Protein AF-A0A2N0KW89-F1 (afdb_monomer)

Solvent-accessible surface area (backbone atoms only — not comparable to full-atom values): 5313 Å² total; per-residue (Å²): 129,84,77,81,77,54,69,39,79,74,52,75,30,62,18,61,65,60,40,48,53,54,36,52,55,35,44,77,75,71,40,69,59,47,81,43,74,71,68,84,88,62,90,85,74,82,71,75,76,64,40,36,16,35,34,27,28,41,57,91,45,41,71,62,52,48,54,50,45,66,60,54,50,52,67,72,55,70,76,63,76,77,83,79,74,132

Secondary structure (DSSP, 8-state):
----PPEEEEEEESSHHHHHHHHHHHHHTT---EEEE---S-TTSS-GGG--EEEEEEGGGHHHHHHHHHHHHHHHHTTS------

Mean predicted aligned error: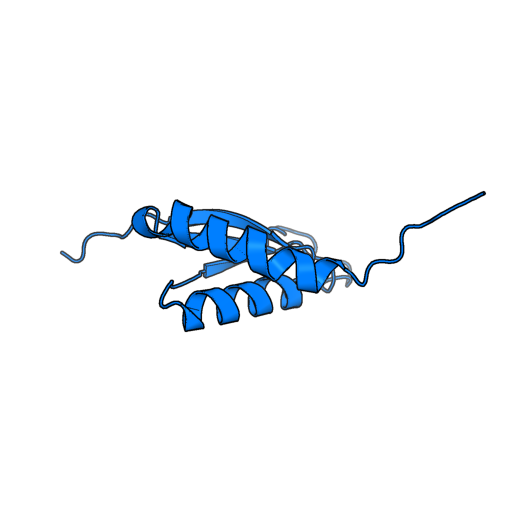 9.82 Å

pLDDT: mean 78.07, std 18.4, range [44.25, 95.88]

Radius of gyration: 15.18 Å; Cα contacts (8 Å, |Δi|>4): 107; chains: 1; bounding box: 32×30×62 Å

Structure (mmCIF, N/CA/C/O backbone):
data_AF-A0A2N0KW89-F1
#
_entry.id   AF-A0A2N0KW89-F1
#
loop_
_atom_site.group_PDB
_atom_site.id
_atom_site.type_symbol
_atom_site.label_atom_id
_atom_site.label_alt_id
_atom_site.label_comp_id
_atom_site.label_asym_id
_atom_site.label_entity_id
_atom_site.label_seq_id
_atom_site.pdbx_PDB_ins_code
_atom_site.Cartn_x
_atom_site.Cartn_y
_atom_site.Cartn_z
_atom_site.occupancy
_atom_site.B_iso_or_equiv
_atom_site.auth_seq_id
_atom_site.auth_comp_id
_atom_site.auth_asym_id
_atom_site.auth_atom_id
_atom_site.pdbx_PDB_model_num
ATOM 1 N N . MET A 1 1 ? 3.052 -1.845 28.821 1.00 47.72 1 MET A N 1
ATOM 2 C CA . MET A 1 1 ? 3.416 -2.667 27.649 1.00 47.72 1 MET A CA 1
ATOM 3 C C . MET A 1 1 ? 2.931 -1.898 26.431 1.00 47.72 1 MET A C 1
ATOM 5 O O . MET A 1 1 ? 1.730 -1.650 26.399 1.00 47.72 1 MET A O 1
ATOM 9 N N . PRO A 1 2 ? 3.787 -1.426 25.508 1.00 51.06 2 PRO A N 1
ATOM 10 C CA . PRO A 1 2 ? 3.279 -0.870 24.257 1.00 51.06 2 PRO A CA 1
ATOM 11 C C . PRO A 1 2 ? 2.464 -1.969 23.565 1.00 51.06 2 PRO A C 1
ATOM 13 O O . PRO A 1 2 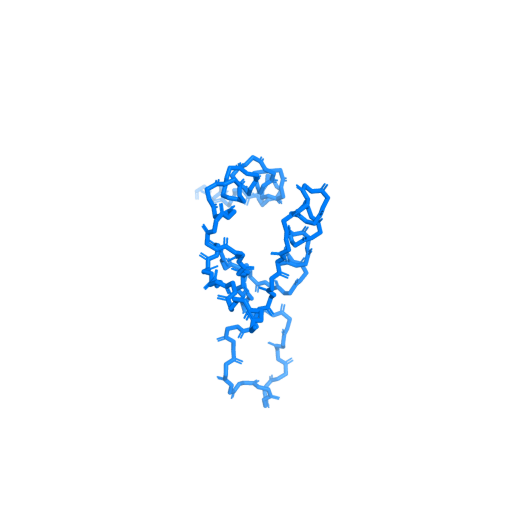? 2.930 -3.107 23.459 1.00 51.06 2 PRO A O 1
ATOM 16 N N . GLN A 1 3 ? 1.215 -1.672 23.210 1.00 59.66 3 GLN A N 1
ATOM 17 C CA . GLN A 1 3 ? 0.394 -2.611 22.452 1.00 59.66 3 GLN A CA 1
ATOM 18 C C . GLN A 1 3 ? 1.117 -2.858 21.127 1.00 59.66 3 GLN A C 1
ATOM 20 O O . GLN A 1 3 ? 1.492 -1.904 20.450 1.00 59.66 3 GLN A O 1
ATOM 25 N N . ARG A 1 4 ? 1.393 -4.122 20.786 1.00 67.38 4 ARG A N 1
ATOM 26 C CA . ARG A 1 4 ? 1.917 -4.442 19.454 1.00 67.38 4 ARG A CA 1
ATOM 27 C C . ARG A 1 4 ? 0.820 -4.084 18.461 1.00 67.38 4 ARG A C 1
ATOM 29 O O . ARG A 1 4 ? -0.185 -4.785 18.399 1.00 67.38 4 ARG A O 1
ATOM 36 N N . GLN A 1 5 ? 1.013 -2.986 17.745 1.00 79.69 5 GLN A N 1
ATOM 37 C CA . GLN A 1 5 ? 0.143 -2.583 16.653 1.00 79.69 5 GLN A CA 1
ATOM 38 C C . GLN A 1 5 ? 0.171 -3.707 15.610 1.00 79.69 5 GLN A C 1
ATOM 40 O O . GLN A 1 5 ? 1.246 -4.156 15.197 1.00 79.69 5 GLN A O 1
ATOM 45 N N . LYS A 1 6 ? -0.997 -4.258 15.278 1.00 91.31 6 LYS A N 1
ATOM 46 C CA . LYS A 1 6 ? -1.095 -5.347 14.307 1.00 91.31 6 LYS A CA 1
ATOM 47 C C . LYS A 1 6 ? -0.861 -4.759 12.921 1.00 91.31 6 LYS A C 1
ATOM 49 O O . LYS A 1 6 ? -1.549 -3.823 12.537 1.00 91.31 6 LYS A O 1
ATOM 54 N N . ILE A 1 7 ? 0.112 -5.304 12.197 1.00 94.12 7 ILE A N 1
ATOM 55 C CA . ILE A 1 7 ? 0.404 -4.921 10.815 1.00 94.12 7 ILE A CA 1
ATOM 56 C C . ILE A 1 7 ? -0.229 -5.925 9.854 1.00 94.12 7 ILE A C 1
ATOM 58 O O . ILE A 1 7 ? -0.213 -7.135 10.102 1.00 94.12 7 ILE A O 1
ATOM 62 N N 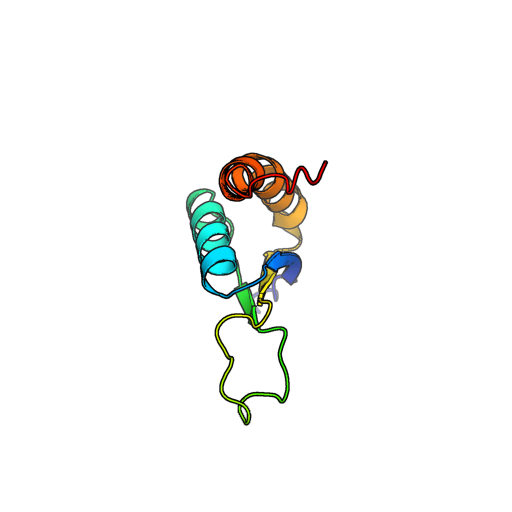. VAL A 1 8 ? -0.793 -5.420 8.765 1.00 95.25 8 VAL A N 1
ATOM 63 C CA . VAL A 1 8 ? -1.485 -6.191 7.730 1.00 95.25 8 VAL A CA 1
ATOM 64 C C . VAL A 1 8 ? -0.930 -5.827 6.353 1.00 95.25 8 VAL A C 1
ATOM 66 O O . VAL A 1 8 ? -0.445 -4.711 6.166 1.00 95.25 8 VAL A O 1
ATOM 69 N N . PRO A 1 9 ? -0.925 -6.767 5.395 1.00 94.94 9 PRO A N 1
ATOM 70 C CA . PRO A 1 9 ? -0.422 -6.494 4.055 1.00 94.94 9 PRO A CA 1
ATOM 71 C C . PRO A 1 9 ? -1.370 -5.550 3.308 1.00 94.94 9 PRO A C 1
ATOM 73 O O . PRO A 1 9 ? -2.561 -5.841 3.232 1.00 94.94 9 PRO A O 1
ATOM 76 N N . LEU A 1 10 ? -0.834 -4.465 2.746 1.00 93.50 10 LEU A N 1
ATOM 77 C CA . LEU A 1 10 ? -1.570 -3.537 1.887 1.00 93.50 10 LEU A CA 1
ATOM 78 C C . LEU A 1 10 ? -1.556 -4.022 0.435 1.00 93.50 10 LEU A C 1
ATOM 80 O O . LEU A 1 10 ? -2.603 -4.358 -0.107 1.00 93.50 10 LEU A O 1
ATOM 84 N N . ASP A 1 11 ? -0.362 -4.102 -0.161 1.00 92.69 11 ASP A N 1
ATOM 85 C CA . ASP A 1 11 ? -0.180 -4.507 -1.557 1.00 92.69 11 ASP A CA 1
ATOM 86 C C . ASP A 1 11 ? 1.226 -5.083 -1.821 1.00 92.69 11 ASP A C 1
ATOM 88 O O . ASP A 1 11 ? 2.103 -5.075 -0.948 1.00 92.69 11 ASP A O 1
ATOM 92 N N . THR A 1 12 ? 1.435 -5.632 -3.016 1.00 90.75 12 THR A N 1
ATOM 93 C CA . THR A 1 12 ? 2.707 -6.163 -3.511 1.00 90.75 12 THR A CA 1
ATOM 94 C C . THR A 1 12 ? 3.135 -5.428 -4.780 1.00 90.75 12 THR A C 1
ATOM 96 O O . THR A 1 12 ? 2.424 -5.420 -5.777 1.00 90.75 12 THR A O 1
ATOM 99 N N . PHE A 1 13 ? 4.340 -4.875 -4.748 1.00 88.38 13 PHE A N 1
ATOM 100 C CA . PHE A 1 13 ? 4.969 -4.104 -5.816 1.00 88.38 13 PHE A CA 1
ATOM 101 C C . PHE A 1 13 ? 6.031 -4.950 -6.519 1.00 88.38 13 PHE A C 1
ATOM 103 O O . PHE A 1 13 ? 6.576 -5.889 -5.925 1.00 88.38 13 PHE A O 1
ATOM 110 N N . ASN A 1 14 ? 6.359 -4.628 -7.771 1.00 84.56 14 ASN A N 1
ATOM 111 C CA . ASN A 1 14 ? 7.252 -5.460 -8.587 1.00 84.56 14 ASN A CA 1
ATOM 112 C C . ASN A 1 14 ? 8.723 -5.346 -8.175 1.00 84.56 14 ASN A C 1
ATOM 114 O O . ASN A 1 14 ? 9.522 -6.246 -8.434 1.00 84.56 14 ASN A O 1
ATOM 118 N N . ASN A 1 15 ? 9.087 -4.229 -7.553 1.00 84.44 15 ASN A N 1
ATOM 119 C CA . ASN A 1 15 ? 10.443 -3.922 -7.130 1.00 84.44 15 ASN A CA 1
ATOM 120 C C . ASN A 1 15 ? 10.431 -3.053 -5.861 1.00 84.44 15 ASN A C 1
ATOM 122 O O . ASN A 1 15 ? 9.390 -2.572 -5.414 1.00 84.44 15 ASN A O 1
ATOM 126 N N . GLU A 1 16 ? 11.610 -2.875 -5.265 1.00 86.94 16 GLU A N 1
ATOM 127 C CA . GLU A 1 16 ? 11.772 -2.081 -4.043 1.00 86.94 16 GLU A CA 1
ATOM 128 C C . GLU A 1 16 ? 11.417 -0.609 -4.268 1.00 86.94 16 GLU A C 1
ATOM 130 O O . GLU A 1 16 ? 10.815 0.017 -3.403 1.00 86.94 16 GLU A O 1
ATOM 135 N N . MET A 1 17 ? 11.759 -0.065 -5.437 1.00 89.19 17 MET A N 1
ATOM 136 C CA . MET A 1 17 ? 11.573 1.348 -5.750 1.00 89.19 17 MET A CA 1
ATOM 137 C C . MET A 1 17 ? 10.087 1.737 -5.741 1.00 89.19 17 MET A C 1
ATOM 139 O O . MET A 1 17 ? 9.726 2.711 -5.092 1.00 89.19 17 MET A O 1
ATOM 143 N N . GLU A 1 18 ? 9.222 0.953 -6.388 1.00 89.00 18 GLU A N 1
ATOM 144 C CA . GLU A 1 18 ? 7.765 1.147 -6.366 1.00 89.00 18 GLU A CA 1
ATOM 145 C C . GLU A 1 18 ? 7.193 1.066 -4.940 1.00 89.00 18 GLU A C 1
ATOM 147 O O . GLU A 1 18 ? 6.409 1.925 -4.534 1.00 89.00 18 GLU A O 1
ATOM 152 N N . ALA A 1 19 ? 7.628 0.078 -4.149 1.00 91.38 19 ALA A N 1
ATOM 153 C CA . ALA A 1 19 ? 7.192 -0.060 -2.759 1.00 91.38 19 ALA A CA 1
ATOM 154 C C . ALA A 1 19 ? 7.631 1.133 -1.892 1.00 91.38 19 ALA A C 1
ATOM 156 O O . ALA A 1 19 ? 6.869 1.589 -1.041 1.00 91.38 19 ALA A O 1
ATOM 157 N N . GLN A 1 20 ? 8.845 1.648 -2.116 1.00 91.94 20 GLN A N 1
ATOM 158 C CA . GLN A 1 20 ? 9.380 2.830 -1.435 1.00 91.94 20 GLN A CA 1
ATOM 159 C C . GLN A 1 20 ? 8.605 4.097 -1.800 1.00 91.94 20 GLN A C 1
ATOM 161 O O . GLN A 1 20 ? 8.305 4.886 -0.909 1.00 91.94 20 GLN A O 1
ATOM 166 N N . MET A 1 21 ? 8.237 4.282 -3.072 1.00 92.81 21 MET A N 1
ATOM 167 C CA . MET A 1 21 ? 7.411 5.424 -3.481 1.00 92.81 21 MET A CA 1
ATOM 168 C C . MET A 1 21 ? 6.065 5.419 -2.753 1.00 92.81 21 MET A C 1
ATOM 170 O O . MET A 1 21 ? 5.692 6.424 -2.155 1.00 92.81 21 MET A O 1
ATOM 174 N N . MET A 1 22 ? 5.368 4.277 -2.724 1.00 93.56 22 MET A N 1
ATOM 175 C CA . MET A 1 22 ? 4.099 4.182 -1.996 1.00 93.56 22 MET A CA 1
ATOM 176 C C . MET A 1 22 ? 4.281 4.387 -0.486 1.00 93.56 22 MET A C 1
ATOM 178 O O . MET A 1 22 ? 3.462 5.043 0.150 1.00 93.56 22 MET A O 1
ATOM 182 N N . ALA A 1 23 ? 5.360 3.865 0.103 1.00 94.00 23 ALA A N 1
ATOM 183 C CA . ALA A 1 23 ? 5.652 4.085 1.517 1.00 94.00 23 ALA A CA 1
ATOM 184 C C . ALA A 1 23 ? 5.833 5.575 1.850 1.00 94.00 23 ALA A C 1
ATOM 186 O O . ALA A 1 23 ? 5.309 6.024 2.864 1.00 94.00 23 ALA A O 1
ATOM 187 N N . GLN A 1 24 ? 6.522 6.333 0.989 1.00 94.00 24 GLN A N 1
ATOM 188 C CA . GLN A 1 24 ? 6.698 7.780 1.156 1.00 94.00 24 GLN A CA 1
ATOM 189 C C . GLN A 1 24 ? 5.364 8.522 1.068 1.00 94.00 24 GLN A C 1
ATOM 191 O O . GLN A 1 24 ? 5.078 9.350 1.927 1.00 94.00 24 GLN A O 1
ATOM 196 N N . ILE A 1 25 ? 4.516 8.174 0.094 1.00 93.44 25 ILE A N 1
ATOM 197 C CA . ILE A 1 25 ? 3.165 8.741 -0.027 1.00 93.44 25 ILE A CA 1
ATOM 198 C C . ILE A 1 25 ? 2.379 8.494 1.268 1.00 93.44 25 ILE A C 1
ATOM 200 O O . ILE A 1 25 ? 1.857 9.426 1.873 1.00 93.44 25 ILE A O 1
ATOM 204 N N . LEU A 1 26 ? 2.335 7.251 1.754 1.00 93.12 26 LEU A N 1
ATOM 205 C CA . LEU A 1 26 ? 1.629 6.919 2.995 1.00 93.12 26 LEU A CA 1
ATOM 206 C C . LEU A 1 26 ? 2.198 7.661 4.214 1.00 93.12 26 LEU A C 1
ATOM 208 O O . LEU A 1 26 ? 1.424 8.115 5.061 1.00 93.12 26 LEU A O 1
ATOM 212 N N . GLU A 1 27 ? 3.518 7.840 4.285 1.00 93.75 27 GLU A N 1
ATOM 213 C CA . GLU A 1 27 ? 4.180 8.602 5.345 1.00 93.75 27 GLU A CA 1
ATOM 214 C C . GLU A 1 27 ? 3.761 10.082 5.338 1.00 93.75 27 GLU A C 1
ATOM 216 O O . GLU A 1 27 ? 3.477 10.632 6.405 1.00 93.75 27 GLU A O 1
ATOM 221 N N . GLU A 1 28 ? 3.612 10.710 4.165 1.00 93.50 28 GLU A N 1
ATOM 222 C CA . GLU A 1 28 ? 3.087 12.081 4.034 1.00 93.50 28 GLU A CA 1
ATOM 223 C C . GLU A 1 28 ? 1.651 12.215 4.574 1.00 93.50 28 GLU A C 1
ATOM 225 O O . GLU A 1 28 ? 1.286 13.249 5.142 1.00 93.50 28 GLU A O 1
ATOM 230 N N . TYR A 1 29 ? 0.849 11.150 4.486 1.00 91.94 29 TYR A N 1
ATOM 231 C CA . TYR A 1 29 ? -0.491 11.073 5.083 1.00 91.94 29 TYR A CA 1
ATOM 232 C C . TYR A 1 29 ? -0.499 10.640 6.561 1.00 91.94 29 TYR A C 1
ATOM 234 O O . TYR A 1 29 ? -1.576 10.554 7.175 1.00 91.94 29 TYR A O 1
ATOM 242 N N . GLY A 1 30 ? 0.679 10.41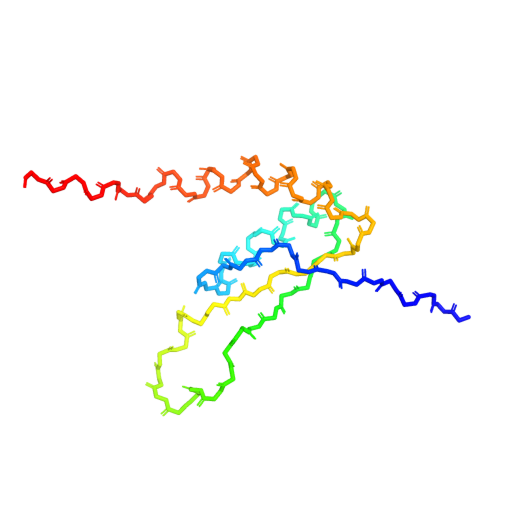1 7.147 1.00 94.00 30 GLY A N 1
ATOM 243 C CA . GLY A 1 30 ? 0.871 10.017 8.541 1.00 94.00 30 GLY A CA 1
ATOM 244 C C . GLY A 1 30 ? 0.665 8.527 8.816 1.00 94.00 30 GLY A C 1
ATOM 245 O O . GLY A 1 30 ? 0.432 8.162 9.966 1.00 94.00 30 GLY A O 1
ATOM 246 N N . ILE A 1 31 ? 0.721 7.675 7.789 1.00 94.62 31 ILE A N 1
ATOM 247 C CA . ILE A 1 31 ? 0.534 6.225 7.901 1.00 94.62 31 ILE A CA 1
ATOM 248 C C . ILE A 1 31 ? 1.909 5.546 7.826 1.00 94.62 31 ILE A C 1
ATOM 250 O O . ILE A 1 31 ? 2.544 5.559 6.771 1.00 94.62 31 ILE A O 1
ATOM 254 N N . PRO A 1 32 ? 2.397 4.928 8.916 1.00 93.25 32 PRO A N 1
ATOM 255 C CA . PRO A 1 32 ? 3.675 4.233 8.885 1.00 93.25 32 PRO A CA 1
ATOM 256 C C . PRO A 1 32 ? 3.564 2.961 8.038 1.00 93.25 32 PRO A C 1
ATOM 258 O O . PRO A 1 32 ? 2.656 2.152 8.233 1.00 93.25 32 PRO A O 1
ATOM 261 N N . ALA A 1 33 ? 4.517 2.749 7.133 1.00 93.69 33 ALA A N 1
ATOM 262 C CA . ALA A 1 33 ? 4.540 1.581 6.261 1.00 93.69 33 ALA A CA 1
ATOM 263 C C . ALA A 1 33 ? 5.829 0.764 6.437 1.00 93.69 33 ALA A C 1
ATOM 265 O O . ALA A 1 33 ? 6.909 1.299 6.683 1.00 93.69 33 ALA A O 1
ATOM 266 N N . VAL A 1 34 ? 5.718 -0.558 6.318 1.00 94.00 34 VAL A N 1
ATOM 267 C CA . VAL A 1 34 ? 6.841 -1.498 6.413 1.00 94.00 34 VAL A CA 1
ATOM 268 C C . VAL A 1 34 ? 6.955 -2.265 5.107 1.00 94.00 34 VAL A C 1
ATOM 270 O O . VAL A 1 34 ? 6.001 -2.907 4.677 1.00 94.00 34 VAL A O 1
ATOM 273 N N . ILE A 1 35 ? 8.133 -2.236 4.491 1.00 92.94 35 ILE A N 1
ATOM 274 C CA . ILE A 1 35 ? 8.415 -2.961 3.250 1.00 92.94 35 ILE A CA 1
ATOM 275 C C . ILE A 1 35 ? 9.111 -4.281 3.581 1.00 92.94 35 ILE A C 1
ATOM 277 O O . ILE A 1 35 ? 10.081 -4.313 4.340 1.00 92.94 35 ILE A O 1
ATOM 281 N N . GLN A 1 36 ? 8.643 -5.375 2.984 1.00 90.25 36 GLN A N 1
ATOM 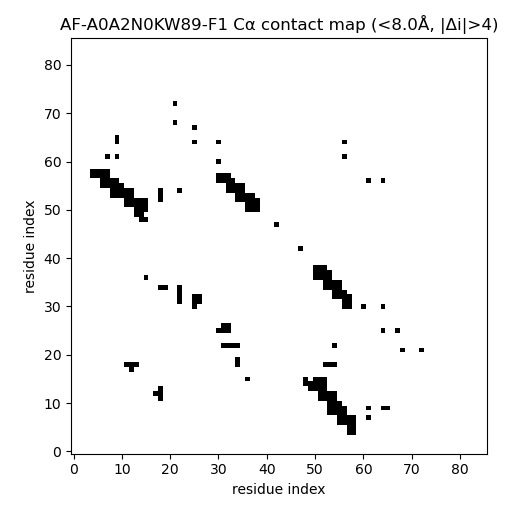282 C CA . GLN A 1 36 ? 9.259 -6.691 3.100 1.00 90.25 36 GLN A CA 1
ATOM 283 C C . GLN A 1 36 ? 9.517 -7.293 1.712 1.00 90.25 36 GLN A C 1
ATOM 285 O O . GLN A 1 36 ? 8.573 -7.441 0.932 1.00 90.25 36 GLN A O 1
ATOM 290 N N . PRO A 1 37 ? 10.751 -7.717 1.394 1.00 87.81 37 PRO A N 1
ATOM 291 C CA . PRO A 1 37 ? 11.003 -8.480 0.178 1.00 87.81 37 PRO A CA 1
ATOM 292 C C . PRO A 1 37 ? 10.263 -9.821 0.240 1.00 87.81 37 PRO A C 1
ATOM 294 O O . PRO A 1 37 ? 10.370 -10.563 1.217 1.00 87.81 37 PRO A O 1
ATOM 297 N N . MET A 1 38 ? 9.537 -10.163 -0.824 1.00 83.38 38 MET A N 1
ATOM 298 C CA . MET A 1 38 ? 8.841 -11.450 -0.950 1.00 83.38 38 MET A CA 1
ATOM 299 C C . MET A 1 38 ? 9.751 -12.586 -1.452 1.00 83.38 38 MET A C 1
ATOM 301 O O . MET A 1 38 ? 9.306 -13.723 -1.607 1.00 83.38 38 MET A O 1
ATOM 305 N N . GLY A 1 39 ? 11.031 -12.298 -1.696 1.00 70.12 39 GLY A N 1
ATOM 306 C CA . GLY A 1 39 ? 12.018 -13.255 -2.184 1.00 70.12 39 GLY A CA 1
ATOM 307 C C . GLY A 1 39 ? 12.839 -13.898 -1.067 1.00 70.12 39 GLY A C 1
ATOM 308 O O . GLY A 1 39 ? 13.783 -13.299 -0.561 1.00 70.12 39 GLY A O 1
ATOM 309 N N . GLY A 1 40 ? 12.541 -15.160 -0.751 1.00 58.12 40 GLY A N 1
ATOM 310 C CA . GLY A 1 40 ? 13.475 -16.069 -0.089 1.00 58.12 40 GLY A CA 1
ATOM 311 C C . GLY A 1 40 ? 14.205 -16.925 -1.128 1.00 58.12 40 GLY A C 1
ATOM 312 O O . GLY A 1 40 ? 13.564 -17.666 -1.866 1.00 58.12 40 GLY A O 1
ATOM 313 N N . GLY A 1 41 ? 15.538 -16.852 -1.185 1.00 54.62 41 GLY A N 1
ATOM 314 C CA . GLY A 1 41 ? 16.352 -17.945 -1.745 1.00 54.62 41 GLY A CA 1
ATOM 315 C C . GLY A 1 41 ? 17.013 -17.775 -3.120 1.00 54.62 41 GLY A C 1
ATOM 316 O O . GLY A 1 41 ? 17.694 -18.704 -3.537 1.00 54.62 41 GLY A O 1
ATOM 317 N N . TYR A 1 42 ? 16.918 -16.629 -3.806 1.00 50.72 42 TYR A N 1
ATOM 318 C CA . TYR A 1 42 ? 17.570 -16.443 -5.125 1.00 50.72 42 TYR A CA 1
ATOM 319 C C . TYR A 1 42 ? 18.661 -15.364 -5.170 1.00 50.72 42 TYR A C 1
ATOM 321 O O . TYR A 1 42 ? 19.092 -14.954 -6.246 1.00 50.72 42 TYR A O 1
ATOM 329 N N . GLY A 1 43 ? 19.213 -14.985 -4.013 1.00 49.81 43 GLY A N 1
ATOM 330 C CA . GLY A 1 43 ? 20.430 -14.163 -3.933 1.00 49.81 43 GLY A CA 1
ATOM 331 C C . GLY A 1 43 ? 21.673 -14.783 -4.600 1.00 49.81 43 GLY A C 1
ATOM 332 O O . GLY A 1 43 ? 22.725 -14.157 -4.614 1.00 49.81 43 GLY A O 1
ATOM 333 N N . ALA A 1 44 ? 21.572 -15.992 -5.167 1.00 54.16 44 ALA A N 1
ATOM 334 C CA . ALA A 1 44 ? 22.668 -16.700 -5.824 1.00 54.16 44 ALA A CA 1
ATOM 335 C C . ALA A 1 44 ? 22.746 -16.506 -7.356 1.00 54.16 44 ALA A C 1
ATOM 337 O O . ALA A 1 44 ? 23.739 -16.927 -7.942 1.00 54.16 44 ALA A O 1
ATOM 338 N N . LEU A 1 45 ? 21.744 -15.899 -8.018 1.00 57.72 45 LEU A N 1
ATOM 339 C CA . LEU A 1 45 ? 21.687 -15.826 -9.497 1.00 57.72 45 LEU A CA 1
ATOM 340 C C . LEU A 1 45 ? 21.659 -14.404 -10.098 1.00 57.72 45 LEU A C 1
ATOM 342 O O . LEU A 1 45 ? 21.493 -14.256 -11.304 1.00 57.72 45 LEU A O 1
ATOM 346 N N . GLY A 1 46 ? 21.884 -13.355 -9.301 1.00 52.53 46 GLY A N 1
ATOM 347 C CA . GLY A 1 46 ? 22.304 -12.046 -9.831 1.00 52.53 46 GLY A CA 1
ATOM 348 C C . GLY A 1 46 ? 21.233 -11.143 -10.463 1.00 52.53 46 GLY A C 1
ATOM 349 O O . GLY A 1 46 ? 21.597 -10.128 -11.046 1.00 52.53 46 GLY A O 1
ATOM 350 N N . VAL A 1 47 ? 19.935 -11.441 -10.323 1.00 55.31 47 VAL A N 1
ATOM 351 C CA . VAL A 1 47 ? 18.834 -10.569 -10.794 1.00 55.31 47 VAL A CA 1
ATOM 352 C C . VAL A 1 47 ? 17.968 -10.084 -9.625 1.00 55.31 47 VAL A C 1
ATOM 354 O O . VAL A 1 47 ? 16.828 -10.493 -9.445 1.00 55.31 47 VAL A O 1
ATOM 357 N N . THR A 1 48 ? 18.528 -9.227 -8.768 1.00 57.53 48 THR A N 1
ATOM 358 C CA . THR A 1 48 ? 17.848 -8.736 -7.549 1.00 57.53 48 THR A CA 1
ATOM 359 C C . THR A 1 48 ? 16.876 -7.581 -7.798 1.00 57.53 48 THR A C 1
ATOM 361 O O . THR A 1 48 ? 16.085 -7.252 -6.920 1.00 57.53 48 THR A O 1
ATOM 364 N N . GLN A 1 49 ? 16.910 -6.970 -8.986 1.00 57.72 49 GLN A N 1
ATOM 365 C CA . GLN A 1 49 ? 16.159 -5.746 -9.298 1.00 57.72 49 GLN A CA 1
ATOM 366 C C . GLN A 1 49 ? 14.646 -5.956 -9.478 1.00 57.72 49 GLN A C 1
ATOM 368 O O . GLN A 1 49 ? 13.895 -4.991 -9.415 1.00 57.72 49 GLN A O 1
ATOM 373 N N . PHE A 1 50 ? 14.194 -7.199 -9.662 1.00 65.94 50 PHE A N 1
ATOM 374 C CA . PHE A 1 50 ? 12.784 -7.541 -9.902 1.00 65.94 50 PHE A CA 1
ATOM 375 C C . PHE A 1 50 ? 12.192 -8.407 -8.788 1.00 65.94 50 PHE A C 1
ATOM 377 O O . PHE A 1 50 ? 11.268 -9.184 -9.021 1.00 65.94 50 PHE A O 1
ATOM 384 N N . ILE A 1 51 ? 12.771 -8.354 -7.586 1.00 78.25 51 ILE A N 1
ATOM 385 C CA . ILE A 1 51 ? 12.199 -9.066 -6.446 1.00 78.25 51 ILE A CA 1
ATOM 386 C C . ILE A 1 51 ? 10.941 -8.304 -6.021 1.00 78.25 51 ILE A C 1
ATOM 388 O O . ILE A 1 51 ? 11.057 -7.125 -5.678 1.00 78.25 51 ILE A O 1
ATOM 392 N N . PRO A 1 52 ? 9.762 -8.948 -5.986 1.00 84.00 52 PRO A N 1
ATOM 393 C CA . PRO A 1 52 ? 8.561 -8.290 -5.510 1.00 84.00 52 PRO A CA 1
ATOM 394 C C . PRO A 1 52 ? 8.699 -7.911 -4.037 1.00 8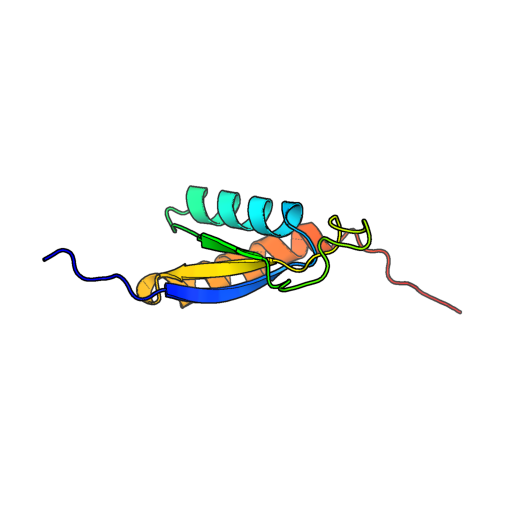4.00 52 PRO A C 1
ATOM 396 O O . PRO A 1 52 ? 9.242 -8.675 -3.231 1.00 84.00 52 PRO A O 1
ATOM 399 N N . HIS A 1 53 ? 8.189 -6.741 -3.680 1.00 89.50 53 HIS A N 1
ATOM 400 C CA . HIS A 1 53 ? 8.200 -6.229 -2.317 1.00 89.50 53 HIS A CA 1
ATOM 401 C C . HIS A 1 53 ? 6.773 -6.014 -1.846 1.00 89.50 53 HIS A C 1
ATOM 403 O O . HIS A 1 53 ? 5.948 -5.449 -2.552 1.00 89.50 53 HIS A O 1
ATOM 409 N N . ARG A 1 54 ? 6.472 -6.473 -0.638 1.00 92.44 54 ARG A N 1
ATOM 410 C CA . ARG A 1 54 ? 5.166 -6.303 -0.018 1.00 92.44 54 ARG A CA 1
ATOM 411 C C . ARG A 1 54 ? 5.206 -5.154 0.968 1.00 92.44 54 ARG A C 1
ATOM 413 O O . ARG A 1 54 ? 6.107 -5.101 1.802 1.00 92.44 54 ARG A O 1
ATOM 420 N N . LEU A 1 55 ? 4.208 -4.286 0.892 1.00 93.56 55 LEU A N 1
ATOM 421 C CA . LEU A 1 55 ? 4.011 -3.197 1.834 1.00 93.56 55 LEU A CA 1
ATOM 422 C C . LEU A 1 55 ? 3.002 -3.620 2.901 1.00 93.56 55 LEU A C 1
ATOM 424 O O . LEU A 1 55 ? 1.975 -4.227 2.599 1.00 93.56 55 LEU A O 1
ATOM 428 N N . PHE A 1 56 ? 3.303 -3.306 4.152 1.00 95.12 56 PHE A N 1
ATOM 429 C CA . PHE A 1 56 ? 2.453 -3.559 5.305 1.00 95.12 56 PHE A CA 1
ATOM 430 C C . PHE A 1 56 ? 2.153 -2.248 6.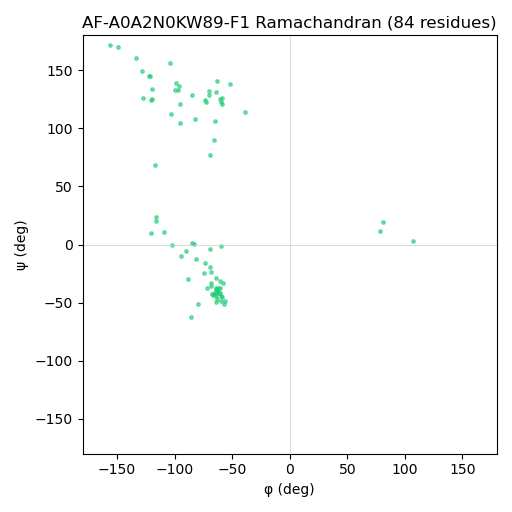014 1.00 95.12 56 PHE A C 1
ATOM 432 O O . PHE A 1 56 ? 3.021 -1.384 6.111 1.00 95.12 56 PHE A O 1
ATOM 439 N N . VAL A 1 57 ? 0.948 -2.138 6.556 1.00 95.88 57 VAL A N 1
ATOM 440 C CA . VAL A 1 57 ? 0.464 -0.967 7.297 1.00 95.88 57 VAL A CA 1
ATOM 441 C C . VAL A 1 57 ? -0.210 -1.418 8.595 1.00 95.88 57 VAL A C 1
ATOM 443 O O . VAL A 1 57 ? -0.580 -2.594 8.705 1.00 95.88 57 VAL A O 1
ATOM 446 N N . PRO A 1 58 ? -0.371 -0.543 9.600 1.00 95.19 58 PRO A N 1
ATOM 447 C CA . PRO A 1 58 ? -1.241 -0.807 10.737 1.00 95.19 58 PRO A CA 1
ATOM 448 C C . PRO A 1 58 ? -2.647 -1.214 10.289 1.00 95.19 58 PRO A C 1
ATOM 450 O O . PRO A 1 58 ? -3.213 -0.620 9.378 1.00 95.19 58 PRO A O 1
ATOM 453 N N . GLU A 1 59 ? -3.235 -2.211 10.950 1.00 94.75 59 GLU A N 1
ATOM 454 C CA . GLU A 1 59 ? -4.603 -2.666 10.662 1.00 94.75 59 GLU A CA 1
ATOM 455 C C . GLU A 1 59 ? -5.632 -1.540 10.812 1.00 94.75 59 GLU A C 1
ATOM 457 O O . GLU A 1 59 ? -6.597 -1.495 10.058 1.00 94.75 59 GLU A O 1
ATOM 462 N N . GLU A 1 60 ? -5.408 -0.615 11.746 1.00 94.06 60 GLU A N 1
ATOM 463 C CA . GLU A 1 60 ? -6.287 0.538 11.968 1.00 94.06 60 GLU A CA 1
ATOM 464 C C .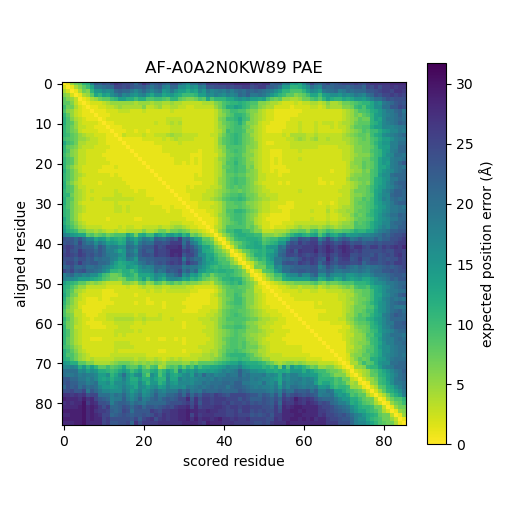 GLU A 1 60 ? -6.263 1.565 10.829 1.00 94.06 60 GLU A C 1
ATOM 466 O O . GLU A 1 60 ? -7.247 2.273 10.635 1.00 94.06 60 GLU A O 1
ATOM 471 N N . ASP A 1 61 ? -5.178 1.605 10.054 1.00 94.75 61 ASP A N 1
ATOM 472 C CA . ASP A 1 61 ? -5.004 2.520 8.926 1.00 94.75 61 ASP A CA 1
ATOM 473 C C . ASP A 1 61 ? -5.241 1.835 7.574 1.00 94.75 61 ASP A C 1
ATOM 475 O O . ASP A 1 61 ? -5.133 2.485 6.537 1.00 94.75 61 ASP A O 1
ATOM 479 N N . PHE A 1 62 ? -5.566 0.537 7.554 1.00 94.12 62 PHE A N 1
ATOM 480 C CA . PHE A 1 62 ? -5.647 -0.251 6.322 1.00 94.12 62 PHE A CA 1
ATOM 481 C C . PHE A 1 62 ? -6.612 0.343 5.291 1.00 94.12 62 PHE A C 1
ATOM 483 O O . PHE A 1 62 ? -6.234 0.514 4.133 1.00 94.12 62 PHE A O 1
ATOM 490 N N . ASP A 1 63 ? -7.834 0.690 5.702 1.00 94.50 63 ASP A N 1
ATOM 491 C CA . ASP A 1 63 ? -8.845 1.224 4.784 1.00 94.50 63 ASP A CA 1
ATOM 492 C C . ASP A 1 63 ? -8.399 2.568 4.190 1.00 94.50 63 ASP A C 1
ATOM 494 O O . ASP A 1 63 ? -8.475 2.776 2.981 1.00 94.50 63 ASP A O 1
ATOM 498 N N . ARG A 1 64 ? -7.828 3.444 5.024 1.00 93.50 64 ARG A N 1
ATOM 499 C CA . ARG A 1 64 ? -7.306 4.747 4.597 1.00 93.50 64 ARG A CA 1
ATOM 500 C C . ARG A 1 64 ? -6.093 4.602 3.676 1.00 93.50 64 ARG A C 1
ATOM 502 O O . ARG A 1 64 ? -6.005 5.285 2.662 1.00 93.50 64 ARG A O 1
ATOM 509 N N . ALA A 1 65 ? -5.171 3.700 4.005 1.00 93.50 65 ALA A N 1
ATOM 510 C CA . ALA A 1 65 ? -4.005 3.403 3.181 1.00 93.50 65 ALA A CA 1
ATOM 511 C C . ALA A 1 65 ? -4.413 2.845 1.812 1.00 93.50 65 ALA A C 1
ATOM 513 O O . ALA A 1 65 ? -3.803 3.184 0.801 1.00 93.50 65 ALA A O 1
ATOM 514 N N . LYS A 1 66 ? -5.468 2.025 1.771 1.00 93.38 66 LYS A N 1
ATOM 515 C CA . LYS A 1 66 ? -6.015 1.477 0.532 1.00 93.38 66 LYS A CA 1
ATOM 516 C C . LYS A 1 66 ? -6.648 2.554 -0.344 1.00 93.38 66 LYS A C 1
ATOM 518 O O . LYS A 1 66 ? -6.409 2.553 -1.543 1.00 93.38 66 LYS A O 1
ATOM 523 N N . GLU A 1 67 ? -7.406 3.481 0.234 1.00 92.62 67 GLU A N 1
ATOM 524 C CA . GLU A 1 67 ? -7.981 4.609 -0.514 1.00 92.62 67 GLU A CA 1
ATOM 525 C C . GLU A 1 67 ? -6.899 5.503 -1.142 1.00 92.62 67 GLU A C 1
ATOM 527 O O . GLU A 1 67 ? -7.023 5.904 -2.302 1.00 92.62 67 GLU A O 1
ATOM 532 N N . ILE A 1 68 ? -5.823 5.780 -0.397 1.00 90.88 68 ILE A N 1
ATOM 533 C CA . ILE A 1 68 ? -4.670 6.548 -0.891 1.00 90.88 68 ILE A CA 1
ATOM 534 C C . ILE A 1 68 ? -3.976 5.783 -2.021 1.00 90.88 68 ILE A C 1
ATOM 536 O O . ILE A 1 68 ? -3.775 6.331 -3.103 1.00 90.88 68 ILE A O 1
ATOM 540 N N . ALA A 1 69 ? -3.686 4.496 -1.809 1.00 87.56 69 ALA A N 1
ATOM 541 C CA . ALA A 1 69 ? -3.065 3.657 -2.825 1.00 87.56 69 ALA A CA 1
ATOM 542 C C . ALA A 1 69 ? -3.918 3.582 -4.103 1.00 87.56 69 ALA A C 1
ATOM 544 O O . ALA A 1 69 ? -3.396 3.781 -5.193 1.00 87.56 69 ALA A O 1
ATOM 545 N N . ASP A 1 70 ? -5.233 3.384 -4.003 1.00 86.12 70 ASP A N 1
ATOM 546 C CA . ASP A 1 70 ? -6.122 3.327 -5.172 1.00 86.12 70 ASP A CA 1
ATOM 547 C C . ASP A 1 70 ? -6.185 4.660 -5.944 1.00 86.12 70 ASP A C 1
ATOM 549 O O . ASP A 1 70 ? -6.417 4.661 -7.160 1.00 86.12 70 ASP A O 1
ATOM 553 N N . THR A 1 71 ? -5.980 5.787 -5.256 1.00 81.94 71 THR A N 1
ATOM 554 C CA . THR A 1 71 ? -5.974 7.129 -5.855 1.00 81.94 71 THR A CA 1
ATOM 555 C C . THR A 1 71 ? -4.641 7.423 -6.547 1.00 81.94 71 THR A C 1
ATOM 557 O O . THR A 1 71 ? -4.636 7.749 -7.734 1.00 81.94 71 THR A O 1
ATOM 560 N N . ASP A 1 72 ? -3.520 7.227 -5.849 1.00 73.81 72 ASP A N 1
ATOM 561 C CA . ASP A 1 72 ? -2.190 7.655 -6.30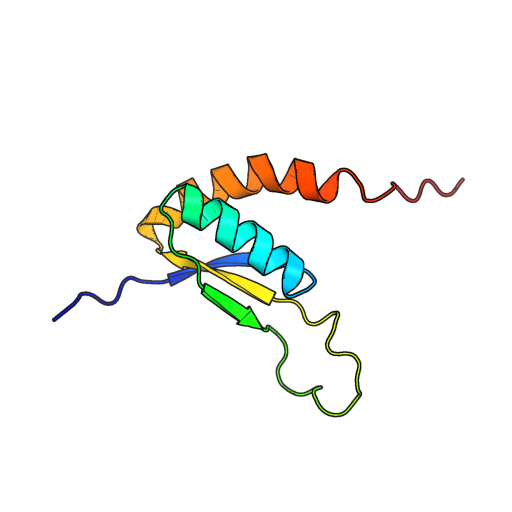5 1.00 73.81 72 ASP A CA 1
ATOM 562 C C . ASP A 1 72 ? -1.479 6.595 -7.170 1.00 73.81 72 ASP A C 1
ATOM 564 O O . ASP A 1 72 ? -0.738 6.917 -8.101 1.00 73.81 72 ASP A O 1
ATOM 568 N N . TYR A 1 73 ? -1.743 5.300 -6.958 1.00 64.25 73 TYR A N 1
ATOM 569 C CA . TYR A 1 73 ? -1.119 4.223 -7.744 1.00 64.25 73 TYR A CA 1
ATOM 570 C C . TYR A 1 73 ? -1.601 4.188 -9.202 1.00 64.25 73 TYR A C 1
ATOM 572 O O . TYR A 1 73 ? -0.922 3.646 -10.082 1.00 64.25 73 TYR A O 1
ATOM 580 N N . ARG A 1 74 ? -2.753 4.806 -9.488 1.00 56.44 74 ARG A N 1
ATOM 581 C CA . ARG A 1 74 ? -3.223 5.022 -10.862 1.00 56.44 74 ARG A CA 1
ATOM 582 C C . ARG A 1 74 ? -2.350 6.016 -11.615 1.00 56.44 74 ARG A C 1
ATOM 584 O O . ARG A 1 74 ? -2.154 5.820 -12.810 1.00 56.44 74 ARG A O 1
ATOM 591 N N . GLU A 1 75 ? -1.778 7.016 -10.955 1.00 52.88 75 GLU A N 1
ATOM 592 C CA . GLU A 1 75 ? -0.853 7.945 -11.613 1.00 52.88 75 GLU A CA 1
ATOM 593 C C . GLU A 1 75 ? 0.488 7.270 -11.926 1.00 52.88 75 GLU A C 1
ATOM 595 O O . GLU A 1 75 ? 1.021 7.448 -13.018 1.00 52.88 75 GLU A O 1
ATOM 600 N N . ILE A 1 76 ? 0.974 6.399 -11.034 1.00 54.38 76 ILE A N 1
ATOM 601 C CA . ILE A 1 76 ? 2.241 5.666 -11.214 1.00 54.38 76 ILE A CA 1
ATOM 602 C C . ILE A 1 76 ? 2.151 4.630 -12.355 1.00 54.38 76 ILE A C 1
ATOM 604 O O . ILE A 1 76 ? 3.112 4.443 -13.098 1.00 54.38 76 ILE A O 1
ATOM 608 N N . ASN A 1 77 ? 0.997 3.974 -12.543 1.00 51.00 77 ASN A N 1
ATOM 609 C CA . ASN A 1 77 ? 0.803 2.964 -13.599 1.00 51.00 77 ASN A CA 1
ATOM 610 C C . ASN A 1 77 ? 0.286 3.516 -14.939 1.00 51.00 77 ASN A C 1
ATOM 612 O O . ASN A 1 77 ? 0.203 2.758 -15.907 1.00 51.00 77 ASN A O 1
ATOM 616 N N . SER A 1 78 ? -0.047 4.808 -15.032 1.00 51.12 78 SER A N 1
ATOM 617 C CA . SER A 1 78 ? -0.560 5.412 -16.276 1.00 51.12 78 SER A CA 1
ATOM 618 C C . SER A 1 78 ? 0.487 5.526 -17.397 1.00 51.12 78 SER A C 1
ATOM 620 O O . SER A 1 78 ? 0.134 5.907 -18.509 1.00 51.12 78 SER A O 1
ATOM 622 N N . ASP A 1 79 ? 1.748 5.166 -17.133 1.00 45.34 79 ASP A N 1
ATOM 623 C CA . ASP A 1 79 ? 2.848 5.198 -18.110 1.00 45.34 79 ASP A CA 1
ATOM 624 C C . ASP A 1 79 ? 3.326 3.796 -18.549 1.00 45.34 79 ASP A C 1
ATOM 626 O O . ASP A 1 79 ? 4.349 3.654 -19.216 1.00 45.34 79 ASP A O 1
ATOM 630 N N . SER A 1 80 ? 2.591 2.728 -18.206 1.00 44.41 80 SER A N 1
ATOM 631 C CA . SER A 1 80 ? 2.782 1.438 -18.880 1.00 44.41 80 SER A CA 1
ATOM 632 C C . SER A 1 80 ? 2.002 1.454 -20.195 1.00 44.41 80 SER A C 1
ATOM 634 O O . SER A 1 80 ? 0.771 1.397 -20.153 1.00 44.41 80 SER A O 1
ATOM 636 N N . PRO A 1 81 ? 2.664 1.527 -21.368 1.00 44.25 81 PRO A N 1
ATOM 637 C CA . PRO A 1 81 ? 1.962 1.462 -22.636 1.00 44.25 81 PRO A CA 1
ATOM 638 C C . PRO A 1 81 ? 1.213 0.135 -22.697 1.00 44.25 81 PRO A C 1
ATOM 640 O O . PRO A 1 81 ? 1.816 -0.942 -22.633 1.00 44.25 81 PRO A O 1
ATOM 643 N N . GLU A 1 82 ? -0.110 0.227 -22.841 1.00 46.53 82 GLU A N 1
ATOM 644 C CA . GLU A 1 82 ? -0.918 -0.837 -23.413 1.00 46.53 82 GLU A CA 1
ATOM 645 C C . GLU A 1 82 ? -0.119 -1.432 -24.570 1.00 46.53 82 GLU A C 1
ATOM 647 O O . GLU A 1 82 ? 0.161 -0.764 -25.570 1.00 46.53 82 GLU A O 1
ATOM 652 N N . THR A 1 83 ? 0.286 -2.694 -24.435 1.00 51.31 83 THR A N 1
ATOM 653 C CA . THR A 1 83 ? 0.744 -3.464 -25.584 1.00 51.31 83 THR A CA 1
ATOM 654 C C . THR A 1 83 ? -0.495 -3.719 -26.440 1.00 51.31 83 THR A C 1
ATOM 656 O O . THR A 1 83 ? -1.096 -4.786 -26.397 1.00 51.31 83 THR A O 1
ATOM 659 N N . SER A 1 84 ? -0.914 -2.691 -27.181 1.00 45.84 84 SER A N 1
ATOM 660 C CA . SER A 1 84 ? -1.752 -2.818 -28.363 1.00 45.84 84 SER A CA 1
ATOM 661 C C . SER A 1 84 ? -0.913 -3.549 -29.404 1.00 45.84 84 SER A C 1
ATOM 663 O O . SER A 1 84 ? -0.142 -2.945 -30.149 1.00 45.84 84 SER A O 1
ATOM 665 N N . ALA A 1 85 ? -1.008 -4.874 -29.401 1.00 46.62 85 ALA A N 1
ATOM 666 C CA . ALA A 1 85 ? -0.612 -5.677 -30.543 1.00 46.62 85 ALA A CA 1
ATOM 667 C C . ALA A 1 85 ? -1.804 -5.732 -31.524 1.00 46.62 85 ALA A C 1
ATOM 669 O O . ALA A 1 85 ? -2.916 -6.025 -31.074 1.00 46.62 85 ALA A O 1
ATOM 670 N N . PRO A 1 86 ? -1.608 -5.419 -32.819 1.00 57.75 86 PRO A N 1
ATOM 671 C CA . PRO A 1 86 ? -2.613 -5.637 -33.860 1.00 57.75 86 PRO A CA 1
ATOM 672 C C . PRO A 1 86 ? -2.807 -7.122 -34.199 1.00 57.75 86 PRO A C 1
ATOM 674 O O . PRO A 1 86 ? -1.863 -7.920 -33.986 1.00 57.75 86 PRO A O 1
#

Nearest PDB structures (foldseek):
  2hfv-assembly1_A  TM=6.303E-01  e=8.867E-03  Pseudomonas aeruginosa
  5a76-assembly1_F  TM=5.075E-01  e=4.489E-01  Human gammaherpesvirus 8
  2v8v-assembly1_B  TM=6.514E-01  e=2.184E+00  Lachancea kluyveri
  2xul-assembly2_D  TM=4.586E-01  e=9.594E-01  Synechococcus elongatus PCC 7942 = FACHB-805
  4k2j-assembly2_A  TM=5.058E-01  e=2.479E+00  Human gammaherpesvirus 8

Sequence (86 aa):
MPQRQKIVPLDTFNNEMEAQMMAQILEEYGIPAVIQPMGGGYGALGVTQFIPHRLFVPEEDFDRAKEIADTDYREINSDSPETSAP

Foldseek 3Di:
DPPPQDKDWQDKDQFPVVLVVLQVQCVVVVWHKDKDFPDDDPPPPPDRGGGIIIIITGPVCNVVSNVSCVVVVCVVPVPPDDPPDD